Protein AF-A0A649Z486-F1 (afdb_monomer)

Foldseek 3Di:
DDDPDDDPVVVVVLLQAFVVVVCVVVVWDKDWDPPDQDDPDRQWTWMWTDDPNDTFIWTTRGQKIATPVVRDIDHD

Secondary structure (DSSP, 8-state):
-------HHHHHHHHHS-HHHHHHHTT-EEEE-SS---SS-TT-EEEEEEETTEEEEEEEETTEEEETTTTEEEE-

Sequence (76 aa):
MAKRSFSPELLESLRSMVVTKALDALGLHWKRDPDFQPVKDAATLRLHVAVGGQVFELLVTGAKFFDTRADKGGGG

Organism: Pseudomonas aeruginosa (NCBI:txid287)

Structure (mmCIF, N/CA/C/O backbone):
data_AF-A0A649Z486-F1
#
_entry.id   AF-A0A649Z486-F1
#
loop_
_atom_site.group_PDB
_atom_site.id
_atom_site.type_symbol
_atom_site.label_atom_id
_atom_site.label_alt_id
_atom_site.label_comp_id
_atom_site.label_asym_id
_atom_site.label_entity_id
_atom_site.label_seq_id
_atom_site.pdbx_PDB_ins_code
_atom_site.Cartn_x
_atom_site.Cartn_y
_atom_site.Cartn_z
_atom_site.occupancy
_atom_site.B_iso_or_equiv
_atom_site.auth_seq_id
_atom_site.auth_comp_id
_atom_site.auth_asym_id
_atom_site.a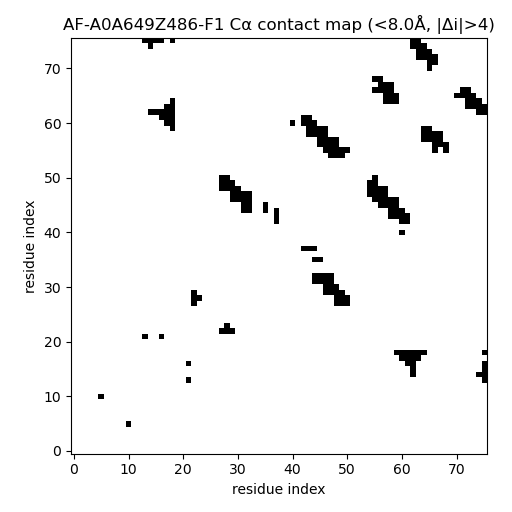uth_atom_id
_atom_site.pdbx_PDB_model_num
ATOM 1 N N . MET A 1 1 ? -11.457 10.541 15.287 1.00 40.06 1 MET A N 1
ATOM 2 C CA . MET A 1 1 ? -10.757 9.367 14.720 1.00 40.06 1 MET A CA 1
ATOM 3 C C . MET A 1 1 ? -9.958 8.710 15.835 1.00 40.06 1 MET A C 1
ATOM 5 O O . MET A 1 1 ? -9.116 9.379 16.417 1.00 40.06 1 MET A O 1
ATOM 9 N N . ALA A 1 2 ? -10.271 7.469 16.214 1.00 45.94 2 ALA A N 1
ATOM 10 C CA . ALA A 1 2 ? -9.569 6.791 17.304 1.00 45.94 2 ALA A CA 1
ATOM 11 C C . ALA A 1 2 ? -8.152 6.408 16.852 1.00 45.94 2 ALA A C 1
ATOM 13 O O . ALA A 1 2 ? -7.986 5.674 15.878 1.00 45.94 2 ALA A O 1
ATOM 14 N N . LYS A 1 3 ? -7.132 6.921 17.546 1.00 50.03 3 LYS A N 1
ATOM 15 C CA . LYS A 1 3 ? -5.739 6.514 17.355 1.00 50.03 3 LYS A CA 1
ATOM 16 C C . LYS A 1 3 ? -5.640 5.057 17.817 1.00 50.03 3 LYS A C 1
ATOM 18 O O . LYS A 1 3 ? -5.740 4.792 19.010 1.00 50.03 3 LYS A O 1
ATOM 23 N N . ARG A 1 4 ? -5.535 4.108 16.882 1.00 60.81 4 ARG A N 1
ATOM 24 C CA . ARG A 1 4 ? -5.247 2.708 17.223 1.00 60.81 4 ARG A CA 1
ATOM 25 C C . ARG A 1 4 ? -3.836 2.667 17.804 1.00 60.81 4 ARG A C 1
ATOM 27 O O . ARG A 1 4 ? -2.864 2.888 17.088 1.00 60.81 4 ARG A O 1
ATOM 34 N N . SER A 1 5 ? -3.746 2.472 19.112 1.00 61.75 5 SER A N 1
ATOM 35 C CA . SER A 1 5 ? -2.484 2.257 19.813 1.00 61.75 5 SER A CA 1
ATOM 36 C C . SER A 1 5 ? -2.103 0.789 19.645 1.00 61.75 5 SER A C 1
ATOM 38 O O . SER A 1 5 ? -2.830 -0.086 20.109 1.00 61.75 5 SER A O 1
ATOM 40 N N . PHE A 1 6 ? -1.000 0.520 18.954 1.00 70.19 6 PHE A N 1
ATOM 41 C CA . PHE A 1 6 ? -0.407 -0.815 18.876 1.00 70.19 6 PHE A CA 1
ATOM 42 C C . PHE A 1 6 ? 0.633 -0.959 19.992 1.00 70.19 6 PHE A C 1
ATOM 44 O O . PHE A 1 6 ? 1.283 0.029 20.345 1.00 70.19 6 PHE A O 1
ATOM 51 N N . SER A 1 7 ? 0.769 -2.153 20.574 1.00 76.88 7 SER A N 1
ATOM 52 C CA . SER A 1 7 ? 1.760 -2.387 21.625 1.00 76.88 7 SER A CA 1
ATOM 53 C C . SER A 1 7 ? 3.190 -2.306 21.066 1.00 76.88 7 SER A C 1
ATOM 55 O O . SER A 1 7 ? 3.399 -2.580 19.880 1.00 76.88 7 SER A O 1
ATOM 57 N N . PRO A 1 8 ? 4.184 -1.892 21.873 1.00 74.38 8 PRO A N 1
ATOM 58 C CA . PRO A 1 8 ? 5.556 -1.721 21.401 1.00 74.38 8 PRO A CA 1
ATOM 59 C C . PRO A 1 8 ? 6.161 -3.023 20.869 1.00 74.38 8 PRO A C 1
ATOM 61 O O . PRO A 1 8 ? 6.814 -2.987 19.832 1.00 74.38 8 PRO A O 1
ATOM 64 N N . GLU A 1 9 ? 5.879 -4.178 21.483 1.00 77.19 9 GLU A N 1
ATOM 65 C CA . GLU A 1 9 ? 6.330 -5.468 20.947 1.00 77.19 9 GLU A CA 1
ATOM 66 C C . GLU A 1 9 ? 5.722 -5.800 19.575 1.00 77.19 9 GLU A C 1
ATOM 68 O O . GLU A 1 9 ? 6.408 -6.340 18.703 1.00 77.19 9 GLU A O 1
ATOM 73 N N . LEU A 1 10 ? 4.457 -5.429 19.344 1.00 72.06 10 LEU A N 1
ATOM 74 C CA . LEU A 1 10 ? 3.814 -5.596 18.044 1.00 72.06 10 LEU A CA 1
ATOM 75 C C . LEU A 1 10 ? 4.441 -4.657 17.012 1.00 72.06 10 LEU A C 1
ATOM 77 O O . LEU A 1 10 ? 4.692 -5.076 15.888 1.00 72.06 10 LEU A O 1
ATOM 81 N N . LEU A 1 11 ? 4.740 -3.414 17.394 1.00 72.88 11 LEU A N 1
ATOM 82 C CA . LEU A 1 11 ? 5.433 -2.473 16.519 1.00 72.88 11 LEU A CA 1
ATOM 83 C C . LEU A 1 11 ? 6.813 -3.004 16.123 1.00 72.88 11 LEU A C 1
ATOM 85 O O . LEU A 1 11 ? 7.084 -3.061 14.931 1.00 72.88 11 LEU A O 1
ATOM 89 N N . GLU A 1 12 ? 7.636 -3.459 17.071 1.00 74.94 12 GLU A N 1
ATOM 90 C CA . GLU A 1 12 ? 8.978 -4.009 16.811 1.00 74.94 12 GLU A CA 1
ATOM 91 C C . GLU A 1 12 ? 8.933 -5.232 15.878 1.00 74.94 12 GLU A C 1
ATOM 93 O O . GLU A 1 12 ? 9.709 -5.351 14.925 1.00 74.94 12 GLU A O 1
ATOM 98 N N . SER A 1 13 ? 7.960 -6.122 16.097 1.00 68.19 13 SER A N 1
ATOM 99 C CA . SER A 1 13 ? 7.726 -7.265 15.216 1.00 68.19 13 SER A CA 1
ATOM 100 C C . SER A 1 13 ? 7.347 -6.815 13.804 1.00 68.19 13 SER A C 1
ATOM 102 O O . SER A 1 13 ? 7.917 -7.311 12.833 1.00 68.19 13 SER A O 1
ATOM 104 N N . LEU A 1 14 ? 6.460 -5.823 13.677 1.00 67.69 14 LEU A N 1
ATOM 105 C CA . LEU A 1 14 ? 6.067 -5.251 12.389 1.00 67.69 14 LEU A CA 1
ATOM 106 C C . LEU A 1 14 ? 7.226 -4.518 11.696 1.00 67.69 14 LEU A C 1
ATOM 108 O O . LEU A 1 14 ? 7.291 -4.555 10.470 1.00 67.69 14 LEU A O 1
ATOM 112 N N . ARG A 1 15 ? 8.170 -3.925 12.446 1.00 69.75 15 ARG A N 1
ATOM 113 C CA . ARG A 1 15 ? 9.346 -3.238 11.877 1.00 69.75 15 ARG A CA 1
ATOM 114 C C . ARG A 1 15 ? 10.273 -4.172 11.112 1.00 69.75 15 ARG A C 1
ATOM 116 O O . ARG A 1 15 ? 10.829 -3.823 10.075 1.00 69.75 15 ARG A O 1
ATOM 123 N N . SER A 1 16 ? 10.438 -5.379 11.643 1.00 70.06 16 SER A N 1
ATOM 124 C CA . SER A 1 16 ? 11.244 -6.439 11.027 1.00 70.06 16 SER A CA 1
ATOM 125 C C . SER A 1 16 ? 10.476 -7.237 9.966 1.00 70.06 16 SER A C 1
ATOM 127 O O . SER A 1 16 ? 11.060 -8.049 9.243 1.00 70.06 16 SER A O 1
ATOM 129 N N . MET A 1 17 ? 9.166 -7.007 9.850 1.00 77.12 17 MET A N 1
ATOM 130 C CA . MET A 1 17 ? 8.281 -7.743 8.965 1.00 77.12 17 MET A CA 1
ATOM 131 C C . MET A 1 17 ? 8.220 -7.095 7.580 1.00 77.12 17 MET A C 1
ATOM 133 O O . MET A 1 17 ? 8.217 -5.877 7.422 1.00 77.12 17 MET A O 1
ATOM 137 N N . VAL A 1 18 ? 8.141 -7.928 6.541 1.00 81.56 18 VAL A N 1
ATOM 138 C CA . VAL A 1 18 ? 7.879 -7.433 5.186 1.00 81.56 18 VAL A CA 1
ATOM 139 C C . VAL A 1 18 ? 6.512 -6.751 5.131 1.00 81.56 18 VAL A C 1
ATOM 141 O O . VAL A 1 18 ? 5.547 -7.238 5.725 1.00 81.56 18 VAL A O 1
ATOM 144 N N . VAL A 1 19 ? 6.420 -5.644 4.393 1.00 85.06 19 VAL A N 1
ATOM 145 C CA . VAL A 1 19 ? 5.230 -4.776 4.380 1.00 85.06 19 VAL A CA 1
ATOM 146 C C . VAL A 1 19 ? 3.963 -5.550 4.017 1.00 85.06 19 VAL A C 1
ATOM 148 O O . VAL A 1 19 ? 2.928 -5.336 4.631 1.00 85.06 19 VAL A O 1
ATOM 151 N N . THR A 1 20 ? 4.037 -6.505 3.089 1.00 85.94 20 THR A N 1
ATOM 152 C CA . THR A 1 20 ? 2.893 -7.358 2.716 1.00 85.94 20 THR A CA 1
ATOM 153 C C . THR A 1 20 ? 2.324 -8.131 3.905 1.00 85.94 20 THR A C 1
ATOM 155 O O . THR A 1 20 ? 1.125 -8.075 4.150 1.00 85.94 20 THR A O 1
ATOM 158 N N . LYS A 1 21 ? 3.183 -8.765 4.711 1.00 85.69 21 LYS A N 1
ATOM 159 C CA . LYS A 1 21 ? 2.752 -9.479 5.920 1.00 85.69 21 LYS A CA 1
ATOM 160 C C . LYS A 1 21 ? 2.200 -8.532 6.983 1.00 85.69 21 LYS A C 1
ATOM 162 O O . LYS A 1 21 ? 1.259 -8.897 7.679 1.00 85.69 21 LYS A O 1
ATOM 167 N N . ALA A 1 22 ? 2.754 -7.325 7.104 1.00 84.50 22 ALA A N 1
ATOM 168 C CA . ALA A 1 22 ? 2.205 -6.309 7.998 1.00 84.50 22 ALA A CA 1
ATOM 169 C C . ALA A 1 22 ? 0.797 -5.874 7.552 1.00 84.50 22 ALA A C 1
ATOM 171 O O . ALA A 1 22 ? -0.098 -5.755 8.383 1.00 84.50 22 ALA A O 1
ATOM 172 N N . LEU A 1 23 ? 0.570 -5.695 6.245 1.00 86.81 23 LEU A N 1
ATOM 173 C CA . LEU A 1 23 ? -0.753 -5.392 5.690 1.00 86.81 23 LEU A CA 1
ATOM 174 C C . LEU A 1 23 ? -1.756 -6.526 5.956 1.00 86.81 23 LEU A C 1
ATOM 176 O O . LEU A 1 23 ? -2.882 -6.244 6.369 1.00 86.81 23 LEU A O 1
ATOM 180 N N . ASP A 1 24 ? -1.330 -7.783 5.790 1.00 87.56 24 ASP A N 1
ATOM 181 C CA . ASP A 1 24 ? -2.141 -8.965 6.111 1.00 87.56 24 ASP A CA 1
ATOM 182 C C . ASP A 1 24 ? -2.487 -9.025 7.606 1.00 87.56 24 ASP A C 1
ATOM 184 O O . ASP A 1 24 ? -3.649 -9.208 7.969 1.00 87.56 24 ASP A O 1
ATOM 188 N N . ALA A 1 25 ? -1.506 -8.802 8.487 1.00 84.44 25 ALA A N 1
ATOM 189 C CA . ALA A 1 25 ? -1.704 -8.785 9.938 1.00 84.44 25 ALA A CA 1
ATOM 190 C C . ALA A 1 25 ? -2.640 -7.652 10.396 1.00 84.44 25 ALA A C 1
ATOM 192 O O . ALA A 1 25 ? -3.381 -7.804 11.367 1.00 84.44 25 ALA A O 1
ATOM 193 N N . LEU A 1 26 ? -2.635 -6.522 9.684 1.00 83.06 26 LEU A N 1
ATOM 194 C CA . LEU A 1 26 ? -3.555 -5.407 9.912 1.00 83.06 26 LEU A CA 1
ATOM 195 C C . LEU A 1 26 ? -4.961 -5.656 9.334 1.00 83.06 26 LEU A C 1
ATOM 197 O O . LEU A 1 26 ? -5.861 -4.846 9.578 1.00 83.06 26 LEU A O 1
ATOM 201 N N . GLY A 1 27 ? -5.162 -6.745 8.582 1.00 86.62 27 GLY A N 1
ATOM 202 C CA . GLY A 1 27 ? -6.428 -7.075 7.925 1.00 86.62 27 GLY A CA 1
ATOM 203 C C . GLY A 1 27 ? -6.801 -6.093 6.815 1.00 86.62 27 GLY A C 1
ATOM 204 O O . GLY A 1 27 ? -7.984 -5.861 6.562 1.00 86.62 27 GLY A O 1
ATOM 205 N N . LEU A 1 28 ? -5.806 -5.455 6.193 1.00 89.06 28 LEU A N 1
ATOM 206 C CA . LEU A 1 28 ? -6.030 -4.501 5.114 1.00 89.06 28 LEU A CA 1
ATOM 207 C C . LEU A 1 28 ? -6.207 -5.238 3.791 1.00 89.06 28 LEU A C 1
ATOM 209 O O . LEU A 1 28 ? -5.508 -6.202 3.498 1.00 89.06 28 LEU A O 1
ATOM 213 N N . HIS A 1 29 ? -7.122 -4.751 2.958 1.00 89.38 29 HIS A N 1
ATOM 214 C CA . HIS A 1 29 ? -7.295 -5.299 1.622 1.00 89.38 29 HIS A CA 1
ATOM 215 C C . HIS A 1 29 ? -6.273 -4.665 0.680 1.00 89.38 29 HIS A C 1
ATOM 217 O O . HIS A 1 29 ? -6.330 -3.463 0.411 1.00 89.38 29 HIS A O 1
ATOM 223 N N . TRP A 1 30 ? -5.351 -5.463 0.152 1.00 92.75 30 TRP A N 1
ATOM 224 C CA . TRP A 1 30 ? -4.334 -4.992 -0.779 1.00 92.75 30 TRP A CA 1
ATOM 225 C C . TRP A 1 30 ? -4.159 -5.946 -1.955 1.00 92.75 30 TRP A C 1
ATOM 227 O O . TRP A 1 30 ? -4.493 -7.126 -1.886 1.00 92.75 30 TRP A O 1
ATOM 237 N N . LYS A 1 31 ? -3.636 -5.420 -3.061 1.00 92.81 31 LYS A N 1
ATOM 238 C CA . LYS A 1 31 ? -3.243 -6.216 -4.226 1.00 92.81 31 LYS A CA 1
ATOM 239 C C . LYS A 1 31 ? -1.927 -5.718 -4.796 1.00 92.81 31 LYS A C 1
ATOM 241 O O . LYS A 1 31 ? -1.646 -4.522 -4.756 1.00 92.81 31 LYS A O 1
ATOM 246 N N . ARG A 1 32 ? -1.138 -6.625 -5.362 1.00 92.31 32 ARG A N 1
ATOM 247 C CA . ARG A 1 32 ? 0.052 -6.269 -6.138 1.00 92.31 32 ARG A CA 1
ATOM 248 C C . ARG A 1 32 ? -0.353 -5.730 -7.513 1.00 92.31 32 ARG A C 1
ATOM 250 O O . ARG A 1 32 ? -1.317 -6.207 -8.102 1.00 92.31 32 ARG A O 1
ATOM 257 N N . ASP A 1 33 ? 0.393 -4.750 -8.004 1.00 91.19 33 ASP A N 1
ATOM 258 C CA . ASP A 1 33 ? 0.361 -4.293 -9.391 1.00 91.19 33 ASP A CA 1
ATOM 259 C C . ASP A 1 33 ? 1.242 -5.230 -10.250 1.00 91.19 33 ASP A C 1
ATOM 261 O O . ASP A 1 33 ? 2.461 -5.274 -10.033 1.00 91.19 33 ASP A O 1
ATOM 265 N N . PRO A 1 34 ? 0.659 -6.049 -11.147 1.00 85.88 34 PRO A N 1
ATOM 266 C CA . PRO A 1 34 ? 1.418 -6.988 -11.972 1.00 85.88 34 PRO A CA 1
ATOM 267 C C . PRO A 1 34 ? 2.204 -6.295 -13.090 1.00 85.88 34 PRO A C 1
ATOM 269 O O . PRO A 1 34 ? 3.206 -6.845 -13.539 1.00 85.88 34 PRO A O 1
ATOM 272 N N . ASP A 1 35 ? 1.790 -5.094 -13.498 1.00 88.56 35 ASP A N 1
ATOM 273 C CA . ASP A 1 35 ? 2.411 -4.353 -14.600 1.00 88.56 35 ASP A CA 1
ATOM 274 C C . ASP A 1 35 ? 3.627 -3.542 -14.131 1.00 88.56 35 ASP A C 1
ATOM 276 O O . ASP A 1 35 ? 4.406 -3.026 -14.935 1.00 88.56 35 ASP A O 1
ATOM 280 N N . PHE A 1 36 ? 3.825 -3.437 -12.813 1.00 88.56 36 PHE A N 1
ATOM 281 C CA . PHE A 1 36 ? 4.965 -2.735 -12.250 1.00 88.56 36 PHE A CA 1
ATOM 282 C 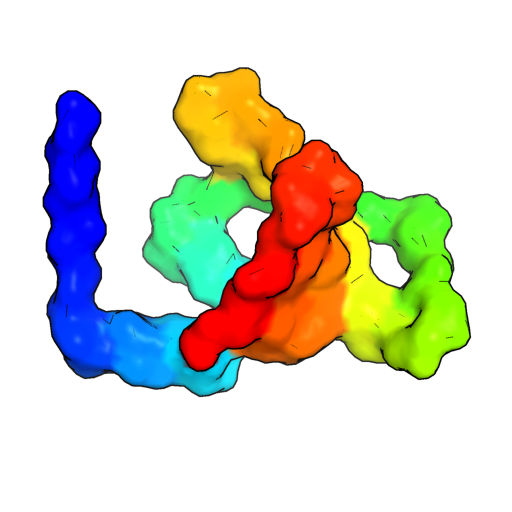C . PHE A 1 36 ? 6.267 -3.513 -12.452 1.00 88.56 36 PHE A C 1
ATOM 284 O O . PHE A 1 36 ? 6.474 -4.588 -11.878 1.00 88.56 36 PHE A O 1
ATOM 291 N N . GLN A 1 37 ? 7.185 -2.902 -13.201 1.00 86.75 37 GLN A N 1
ATOM 292 C CA . GLN A 1 37 ? 8.547 -3.387 -13.373 1.00 86.75 37 GLN A CA 1
ATOM 293 C C . GLN A 1 37 ? 9.516 -2.564 -12.514 1.00 86.75 37 GLN A C 1
ATOM 295 O O . GLN A 1 37 ? 9.686 -1.364 -12.750 1.00 86.75 37 GLN A O 1
ATOM 300 N N . PRO A 1 38 ? 10.161 -3.174 -11.507 1.00 87.25 38 PRO A N 1
ATOM 301 C CA . PRO A 1 38 ? 11.157 -2.482 -10.707 1.00 87.25 38 PRO A CA 1
ATOM 302 C C . PRO A 1 38 ? 12.379 -2.092 -11.547 1.00 87.25 38 PRO A C 1
ATOM 304 O O . PRO A 1 38 ? 12.955 -2.925 -12.240 1.00 87.25 38 PRO A O 1
ATOM 307 N N . VAL A 1 39 ? 12.806 -0.830 -11.438 1.00 84.88 39 VAL A N 1
ATOM 308 C CA . VAL A 1 39 ? 13.963 -0.304 -12.191 1.00 84.88 39 VAL A CA 1
ATOM 309 C C . VAL A 1 39 ? 15.249 -0.294 -11.357 1.00 84.88 39 VAL A C 1
ATOM 311 O O . VAL A 1 39 ? 16.316 -0.613 -11.868 1.00 84.88 39 VAL A O 1
ATOM 314 N N . LYS A 1 40 ? 15.168 0.091 -10.073 1.00 81.12 40 LYS A N 1
ATOM 315 C CA . LYS A 1 40 ? 16.347 0.233 -9.191 1.00 81.12 40 LYS A CA 1
ATOM 316 C C . LYS A 1 40 ? 16.665 -1.029 -8.400 1.00 81.12 40 LYS A C 1
ATOM 318 O O . LYS A 1 40 ? 17.825 -1.392 -8.264 1.00 81.12 40 LYS A O 1
ATOM 323 N N . ASP A 1 41 ? 15.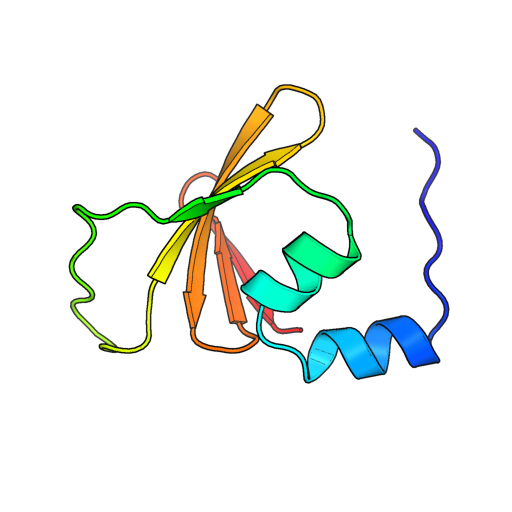635 -1.658 -7.851 1.00 83.75 41 ASP A N 1
ATOM 324 C CA . ASP A 1 41 ? 15.768 -2.833 -6.998 1.00 83.75 41 ASP A CA 1
ATOM 325 C C . ASP A 1 41 ? 14.678 -3.831 -7.378 1.00 83.75 41 ASP A C 1
ATOM 327 O O . ASP A 1 41 ? 13.492 -3.540 -7.205 1.00 83.75 41 ASP A O 1
ATOM 331 N N . ALA A 1 42 ? 15.092 -4.991 -7.890 1.00 84.38 42 ALA A N 1
ATOM 332 C CA . ALA A 1 42 ? 14.217 -6.056 -8.372 1.00 84.38 42 ALA A CA 1
ATOM 333 C C . ALA A 1 42 ? 13.287 -6.630 -7.287 1.00 84.38 42 ALA A C 1
ATOM 335 O O . ALA A 1 42 ? 12.258 -7.219 -7.615 1.00 84.38 42 ALA A O 1
ATOM 336 N N . ALA A 1 43 ? 13.615 -6.441 -6.005 1.00 85.19 43 ALA A N 1
ATOM 337 C CA . ALA A 1 43 ? 12.755 -6.820 -4.890 1.00 85.19 43 ALA A CA 1
ATOM 338 C C . ALA A 1 43 ? 11.629 -5.802 -4.626 1.00 85.19 43 ALA A C 1
ATOM 340 O O . ALA A 1 43 ? 10.767 -6.053 -3.782 1.00 85.19 43 ALA A O 1
ATOM 341 N N . THR A 1 44 ? 11.620 -4.662 -5.328 1.00 88.69 44 THR A N 1
ATOM 342 C CA . THR A 1 44 ? 10.579 -3.642 -5.1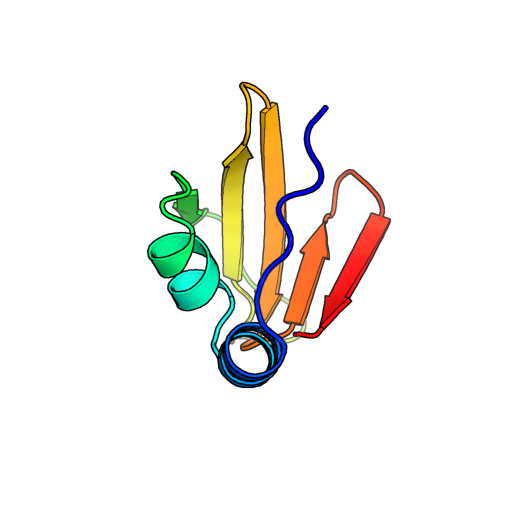78 1.00 88.69 44 THR A CA 1
ATOM 343 C C . THR A 1 44 ? 9.282 -4.103 -5.821 1.00 88.69 44 THR A C 1
ATOM 345 O O . THR A 1 44 ? 9.233 -4.437 -7.005 1.00 88.69 44 THR A O 1
ATOM 348 N N . LEU A 1 45 ? 8.207 -4.071 -5.045 1.00 91.06 45 LEU A N 1
ATOM 349 C CA . LEU A 1 45 ? 6.854 -4.368 -5.492 1.00 91.06 45 LEU A CA 1
ATOM 350 C C . LEU A 1 45 ? 6.015 -3.101 -5.413 1.00 91.06 45 LEU A C 1
ATOM 352 O O . LEU A 1 45 ? 6.192 -2.306 -4.498 1.00 91.06 45 LEU A O 1
ATOM 356 N N . ARG A 1 46 ? 5.054 -2.934 -6.316 1.00 93.56 46 ARG A N 1
ATOM 357 C CA . ARG A 1 46 ? 4.032 -1.894 -6.189 1.00 93.56 46 ARG A CA 1
ATOM 358 C C . ARG A 1 46 ? 2.733 -2.527 -5.721 1.00 93.56 46 ARG A C 1
ATOM 360 O O . ARG A 1 46 ? 2.281 -3.523 -6.288 1.00 93.56 46 ARG A O 1
ATOM 367 N N . LEU A 1 47 ? 2.168 -1.981 -4.656 1.00 93.00 47 LEU A N 1
ATOM 368 C CA . LEU A 1 47 ? 0.958 -2.456 -4.005 1.00 93.00 47 LEU A CA 1
ATOM 369 C C . LEU A 1 47 ? -0.113 -1.370 -4.039 1.00 93.00 47 LEU A C 1
ATOM 371 O O . LEU A 1 47 ? 0.168 -0.196 -3.823 1.00 93.00 47 LEU A O 1
ATOM 375 N N . HIS A 1 48 ? -1.356 -1.789 -4.231 1.00 92.75 48 HIS A N 1
ATOM 376 C CA . HIS A 1 48 ? -2.542 -0.971 -4.037 1.00 92.75 48 HIS A CA 1
ATOM 377 C C . HIS A 1 48 ? -3.229 -1.406 -2.747 1.00 92.75 48 HIS A C 1
ATOM 379 O O . HIS A 1 48 ? -3.741 -2.523 -2.679 1.00 92.75 48 HIS A O 1
ATOM 385 N N . VAL A 1 49 ? -3.241 -0.541 -1.735 1.00 91.69 49 VAL A N 1
ATOM 386 C CA . VAL A 1 49 ? -3.789 -0.825 -0.401 1.00 91.69 49 VAL A CA 1
ATOM 387 C C . VAL A 1 49 ? -5.054 -0.006 -0.186 1.00 91.69 49 VAL A C 1
ATOM 389 O O . VAL A 1 49 ? -5.019 1.219 -0.248 1.00 91.69 49 VAL A O 1
ATOM 392 N N . ALA A 1 50 ? -6.174 -0.670 0.082 1.00 90.81 50 ALA A N 1
ATOM 393 C CA . ALA A 1 50 ? -7.434 -0.017 0.402 1.00 90.81 50 ALA A CA 1
ATOM 394 C C . ALA A 1 50 ? -7.543 0.230 1.914 1.00 90.81 50 ALA A C 1
ATOM 396 O O . ALA A 1 50 ? -7.568 -0.708 2.711 1.00 90.81 50 ALA A O 1
ATOM 397 N N . VAL A 1 51 ? -7.648 1.500 2.309 1.00 87.75 51 VAL A N 1
ATOM 398 C CA . VAL A 1 51 ? -7.821 1.930 3.701 1.00 87.75 51 VAL A CA 1
ATOM 399 C C . VAL A 1 51 ? -8.952 2.950 3.759 1.00 87.75 51 VAL A C 1
ATOM 401 O O . VAL A 1 51 ? -8.872 4.012 3.149 1.00 87.75 51 VAL A O 1
ATOM 404 N N . GLY A 1 52 ? -10.030 2.631 4.481 1.00 83.62 52 GLY A N 1
ATOM 405 C CA . GLY A 1 52 ? -11.119 3.582 4.745 1.00 83.62 52 GLY A CA 1
ATOM 406 C C . GLY A 1 52 ? -11.807 4.152 3.496 1.00 83.62 52 GLY A C 1
A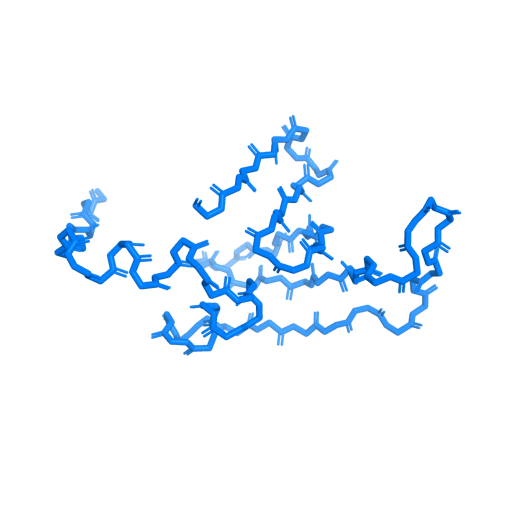TOM 407 O O . GLY A 1 52 ? -12.272 5.285 3.533 1.00 83.62 52 GLY A O 1
ATOM 408 N N . GLY A 1 53 ? -11.849 3.399 2.391 1.00 85.06 53 GLY A N 1
ATOM 409 C CA . GLY A 1 53 ? -12.437 3.847 1.120 1.00 85.06 53 GLY A CA 1
ATOM 410 C C . GLY A 1 53 ? -11.472 4.587 0.187 1.00 85.06 53 GLY A C 1
ATOM 411 O O . GLY A 1 53 ? -11.857 4.940 -0.923 1.00 85.06 53 GLY A O 1
ATOM 412 N N . GLN A 1 54 ? -10.215 4.781 0.590 1.00 87.69 54 GLN A N 1
ATOM 413 C CA . GLN A 1 54 ? -9.156 5.307 -0.270 1.00 87.69 54 GLN A CA 1
ATOM 414 C C . GLN A 1 54 ? -8.172 4.202 -0.649 1.00 87.69 54 GLN A C 1
ATOM 416 O O . GLN A 1 54 ? -7.891 3.307 0.147 1.00 87.69 54 GLN A O 1
ATOM 421 N N . VAL A 1 55 ? -7.639 4.273 -1.868 1.00 89.62 55 VAL A N 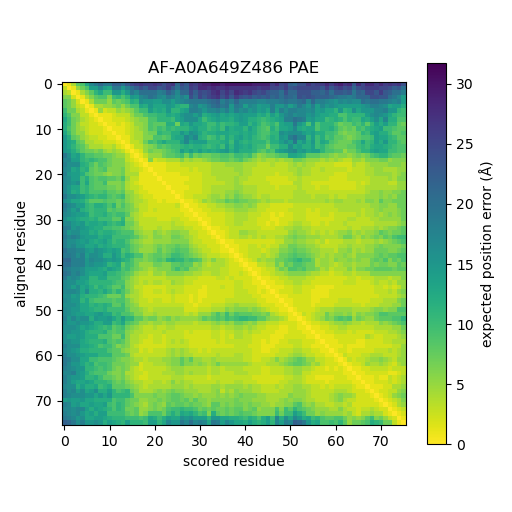1
ATOM 422 C CA . VAL A 1 55 ? -6.592 3.363 -2.344 1.00 89.62 55 VAL A CA 1
ATOM 423 C C . VAL A 1 55 ? -5.264 4.104 -2.368 1.00 89.62 55 VAL A C 1
ATOM 425 O O . VAL A 1 55 ? -5.106 5.093 -3.088 1.00 89.62 55 VAL A O 1
ATOM 428 N N . PHE A 1 56 ? -4.324 3.595 -1.584 1.00 89.38 56 PHE A N 1
ATOM 429 C CA . PHE A 1 56 ? -2.944 4.046 -1.510 1.00 89.38 56 PHE A CA 1
ATOM 430 C C . PHE A 1 56 ? -2.081 3.203 -2.433 1.00 89.38 56 PHE A C 1
ATOM 432 O O . PHE A 1 56 ? -2.304 2.001 -2.582 1.00 89.38 56 PHE A O 1
ATOM 439 N N . GLU A 1 57 ? -1.100 3.841 -3.051 1.00 93.25 57 GLU A N 1
ATOM 440 C CA . GLU A 1 57 ? -0.162 3.187 -3.945 1.00 93.25 57 GLU A CA 1
ATOM 441 C C . GLU A 1 57 ? 1.211 3.191 -3.287 1.00 93.25 57 GLU A C 1
ATOM 443 O O . GLU A 1 57 ? 1.818 4.242 -3.101 1.00 93.25 57 GLU A O 1
ATOM 448 N N . LEU A 1 58 ? 1.674 2.010 -2.892 1.00 91.56 58 LEU A N 1
ATOM 449 C CA . LEU A 1 58 ? 2.894 1.842 -2.120 1.00 91.56 58 LEU A CA 1
ATOM 450 C C . LEU A 1 58 ? 3.919 1.064 -2.933 1.00 91.56 58 LEU A C 1
ATOM 452 O O . LEU A 1 58 ? 3.668 -0.070 -3.334 1.00 91.56 58 LEU A O 1
ATOM 456 N N . LEU A 1 59 ? 5.099 1.637 -3.124 1.00 91.62 59 LEU A N 1
ATOM 457 C CA . LEU A 1 59 ? 6.290 0.881 -3.486 1.00 91.62 59 LEU A CA 1
ATOM 458 C C . LEU A 1 59 ? 6.855 0.257 -2.222 1.00 91.62 59 LEU A C 1
ATOM 460 O O . LEU A 1 59 ? 7.095 0.965 -1.254 1.00 91.62 59 LEU A O 1
ATOM 464 N N . VAL A 1 60 ? 7.066 -1.050 -2.211 1.00 91.25 60 VAL A N 1
ATOM 465 C CA . VAL A 1 60 ? 7.567 -1.780 -1.049 1.00 91.25 60 VAL A CA 1
ATOM 466 C C . VAL A 1 60 ? 8.820 -2.555 -1.407 1.00 91.25 60 VAL A C 1
ATOM 468 O O . VAL A 1 60 ? 8.863 -3.232 -2.429 1.00 91.25 60 VAL A O 1
ATOM 471 N N . THR A 1 61 ? 9.821 -2.494 -0.538 1.00 89.31 61 THR A N 1
ATOM 472 C CA . THR A 1 61 ? 11.079 -3.234 -0.664 1.00 89.31 61 THR A CA 1
ATOM 473 C C . THR A 1 61 ? 11.398 -3.826 0.705 1.00 89.31 61 THR A C 1
ATOM 475 O O . THR A 1 61 ? 11.887 -3.141 1.607 1.00 89.31 61 THR A O 1
ATOM 478 N N . GLY A 1 62 ? 11.044 -5.098 0.905 1.00 85.69 62 GLY A N 1
ATOM 479 C CA . GLY A 1 62 ? 11.131 -5.743 2.217 1.00 85.69 62 GLY A CA 1
ATOM 480 C C . GLY A 1 62 ? 10.227 -5.060 3.253 1.00 85.69 62 GLY A C 1
ATOM 481 O O . GLY A 1 62 ? 9.006 -5.069 3.104 1.00 85.69 62 GLY A O 1
ATOM 482 N N . ALA A 1 63 ? 10.829 -4.489 4.300 1.00 85.12 63 ALA A N 1
ATOM 483 C CA . ALA A 1 63 ? 10.146 -3.751 5.373 1.00 85.12 63 ALA A CA 1
ATOM 484 C C . ALA A 1 63 ? 9.990 -2.240 5.093 1.00 85.12 63 ALA A C 1
ATOM 486 O O . ALA A 1 63 ? 9.390 -1.511 5.881 1.00 85.12 63 ALA A O 1
ATOM 487 N N . LYS A 1 64 ? 10.546 -1.738 3.982 1.00 86.69 64 LYS A N 1
ATOM 488 C CA . LYS A 1 64 ? 10.416 -0.332 3.582 1.00 86.69 64 LYS A CA 1
ATOM 489 C C . LYS A 1 64 ? 9.246 -0.162 2.632 1.00 86.69 64 LYS A C 1
ATOM 491 O O . LYS A 1 64 ? 9.031 -1.007 1.767 1.00 86.69 64 LYS A O 1
ATOM 496 N N . PHE A 1 65 ? 8.536 0.949 2.765 1.00 89.75 65 PHE A N 1
ATOM 497 C CA . PHE A 1 65 ? 7.486 1.354 1.848 1.00 89.75 65 PHE A CA 1
ATOM 498 C C . PHE A 1 65 ? 7.597 2.835 1.484 1.00 89.75 65 PHE A C 1
ATOM 500 O O . PHE A 1 65 ? 8.155 3.650 2.220 1.00 89.75 65 PHE A O 1
ATOM 507 N N . PHE A 1 66 ? 7.039 3.187 0.336 1.00 88.81 66 PHE A N 1
ATOM 508 C CA . PHE A 1 66 ? 7.003 4.538 -0.184 1.00 88.81 66 PHE A CA 1
ATOM 509 C C . PHE A 1 66 ? 5.679 4.786 -0.895 1.00 88.81 66 PHE A C 1
ATOM 511 O O . PHE A 1 66 ? 5.366 4.117 -1.876 1.00 88.81 66 PHE A O 1
ATOM 518 N N . ASP A 1 67 ? 4.905 5.737 -0.387 1.00 89.75 67 ASP A N 1
ATOM 519 C CA . ASP A 1 67 ? 3.689 6.221 -1.025 1.00 89.75 67 ASP A CA 1
ATOM 520 C C . ASP A 1 67 ? 4.057 7.191 -2.148 1.00 89.75 67 ASP A C 1
ATOM 522 O O . ASP A 1 67 ? 4.540 8.299 -1.901 1.00 89.75 67 ASP A O 1
ATOM 526 N N . THR A 1 68 ? 3.816 6.765 -3.384 1.00 86.44 68 THR A N 1
ATOM 527 C CA . THR A 1 68 ? 4.125 7.537 -4.595 1.00 86.44 68 THR A CA 1
ATOM 528 C C . THR A 1 68 ? 3.195 8.728 -4.793 1.00 86.44 68 THR A C 1
ATOM 530 O O . THR A 1 68 ? 3.559 9.673 -5.487 1.00 86.44 68 THR A O 1
ATOM 533 N N . ARG A 1 69 ? 1.995 8.702 -4.202 1.00 85.56 69 ARG A N 1
ATOM 534 C CA . ARG A 1 69 ? 0.997 9.772 -4.333 1.00 85.56 69 ARG A CA 1
ATOM 535 C C . ARG A 1 69 ? 1.196 10.853 -3.288 1.00 85.56 69 ARG A C 1
ATOM 537 O O . ARG A 1 69 ? 0.982 12.026 -3.575 1.00 85.56 69 ARG A O 1
ATOM 544 N N . ALA A 1 70 ? 1.571 10.454 -2.077 1.00 85.12 70 ALA A N 1
ATOM 545 C CA . ALA A 1 70 ? 1.817 11.376 -0.975 1.00 85.12 70 ALA A CA 1
ATOM 546 C C . ALA A 1 70 ? 3.276 11.857 -0.889 1.00 85.12 70 ALA A C 1
ATOM 548 O O . ALA A 1 70 ? 3.546 12.741 -0.078 1.00 85.12 70 ALA A O 1
ATOM 549 N N . ASP A 1 71 ? 4.185 11.268 -1.677 1.00 86.31 71 ASP A N 1
ATOM 550 C CA . ASP A 1 71 ? 5.640 11.481 -1.619 1.00 86.31 71 ASP A CA 1
ATOM 551 C C . ASP A 1 71 ? 6.206 11.221 -0.210 1.00 86.31 71 ASP A C 1
ATOM 553 O O . ASP A 1 71 ? 7.011 11.974 0.340 1.00 86.31 71 ASP A O 1
ATOM 557 N N . LYS A 1 72 ? 5.714 10.156 0.436 1.00 85.31 72 LYS A N 1
ATOM 558 C CA . LYS A 1 72 ? 6.057 9.818 1.825 1.00 85.31 72 LYS A CA 1
ATOM 559 C C . LYS A 1 72 ? 6.551 8.391 1.938 1.00 85.31 72 LYS A C 1
ATOM 561 O O . LYS A 1 72 ? 5.840 7.440 1.632 1.00 85.31 72 LYS A O 1
ATOM 566 N N . GLY A 1 73 ? 7.769 8.253 2.447 1.00 84.38 73 GLY A N 1
ATOM 567 C CA . GLY A 1 73 ? 8.383 6.972 2.770 1.00 84.38 73 GLY A CA 1
ATOM 568 C C . GLY A 1 73 ? 8.335 6.657 4.255 1.00 84.38 73 GLY A C 1
ATOM 569 O O . GLY A 1 73 ? 8.442 7.549 5.096 1.00 84.38 73 GLY A O 1
ATOM 570 N N . GLY A 1 74 ? 8.229 5.373 4.567 1.00 79.50 74 GLY A N 1
ATOM 571 C CA . GLY A 1 74 ? 8.399 4.836 5.906 1.00 79.50 74 GLY A CA 1
ATOM 572 C C . GLY A 1 74 ? 9.165 3.522 5.838 1.00 79.50 74 GLY A C 1
ATOM 573 O O . GLY A 1 74 ? 8.974 2.713 4.934 1.00 79.50 74 GLY A O 1
ATOM 574 N N . GLY A 1 75 ? 10.073 3.316 6.779 1.00 70.62 75 GLY A N 1
ATOM 575 C CA . GLY A 1 75 ? 10.573 1.983 7.091 1.00 70.62 75 GLY A CA 1
ATOM 576 C C . GLY A 1 75 ? 9.830 1.490 8.314 1.00 70.62 75 GLY A C 1
ATOM 577 O O . GLY A 1 75 ? 9.529 2.321 9.174 1.00 70.62 75 GLY A O 1
ATOM 578 N N . GLY A 1 76 ? 9.543 0.188 8.353 1.00 51.78 76 GLY A N 1
ATOM 579 C CA . GLY A 1 76 ? 9.150 -0.510 9.572 1.00 51.78 76 GLY A CA 1
ATOM 580 C C . GLY A 1 76 ? 9.818 0.085 10.804 1.00 51.78 76 GLY A C 1
ATOM 581 O O . GLY A 1 76 ? 11.064 0.071 10.879 1.00 51.78 76 GLY A O 1
#

pLDDT: mean 82.2, std 11.24, range [40.06, 93.56]

Radius of gyration: 12.7 Å; Cα contacts (8 Å, |Δi|>4): 113; chains: 1; bounding box: 29×21×36 Å

Mean predicted aligned error: 7.3 Å

Nearest PDB structures (foldseek):
  8pxe-assembly1_A  TM=4.780E-01  e=1.043E+00  Helicobacter hepaticus ATCC 51449
  1x48-assembly1_A  TM=3.738E-01  e=2.011E+00  Mus musculus
  5kuy-assembly1_G  TM=3.436E-01  e=3.443E+00  synthetic construct
  3tdg-assembly1_A-2  TM=4.192E-01  e=4.641E+00  Helicobacter pylori

Solvent-accessible surface area (backbone atoms only — not comparable to full-atom values): 4472 Å² total; per-residue (Å²): 133,86,80,83,81,73,55,69,71,58,49,56,54,40,28,76,28,39,46,68,60,43,39,55,75,69,69,46,57,65,46,76,48,86,84,61,76,53,85,90,46,81,73,41,42,40,33,42,37,47,54,96,91,42,75,44,48,32,41,31,47,57,31,31,38,30,29,74,84,76,75,46,72,48,66,73

=== Feature glossary ===
A reading guide for the features in this record.

Start from the sequence.

  · Sequence gives the chain of amino acids in standard one-letter code (A=alanine, C=cysteine, …, Y=tyrosine), read N→C. It is the only feature 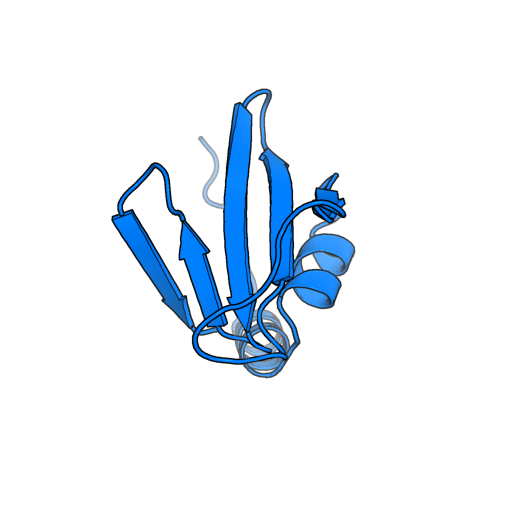that is di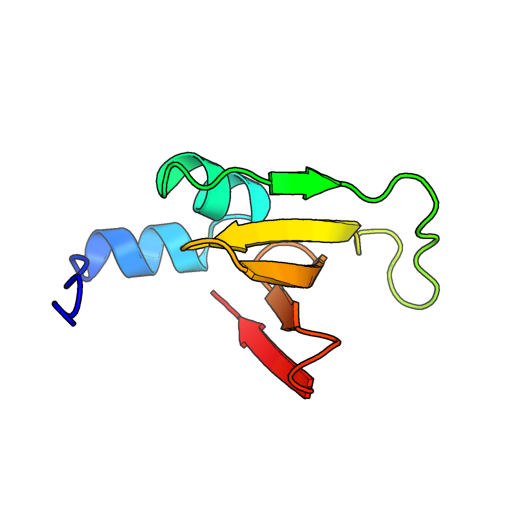rectly encoded by the gene; all structural features are derived from the folded form of this sequence.

Fold it, and you get atomic coordinates and the backbone conformation that goes with them.

  · The mmCIF table is the protein's shape written out atom by atom. For each backbone N, Cα, C, and carbonyl O, it records an (x, y, z) coordinate triple in Å plus the residue type, chain letter, and residue number.

  · Backbone dihedral angles. Every residue except chain termini has a φ (preceding-C → N → Cα → C) and a ψ (N → Cα → C → next-N). They are reported in degrees following the IUPAC sign convention. Secondary structure is essentially a statement about which (φ, ψ) basin each residue occupies.

  · DSSP 8-state secondary structure assigns each residue one of H (α-helix), G (3₁₀-helix), I (π-helix), E (extended β-strand), B (isolated β-bridge), T (hydrogen-bonded turn), S (bend), or '-' (coil). The assignment is computed from backbone hydrogen-bond geometry via the Kabsch–Sander algorithm.

  · P-SEA three-state annotation labels each residue as helix, strand, or coil based purely on the geometry of the Cα trace. It serves as a fallback when the full backbone (and thus DSSP) is unavailable.

Summarize the fold with a handful of shape descriptors and a per-residue structural alphabet.

  · Radius of gyration (Rg) is the root-mean-square distance of Cα atoms from their centroid — a single number for overall size and compactness. A globular domain of N residues has Rg ≈ 2.2·N^0.38 Å; an extended or disordered chain has a much larger Rg. The Cα contact count is the number of residue pairs whose Cα atoms are within 8 Å and are more than four positions apart in sequence — a standard proxy for tertiary packing density. The bounding box is the smallest axis-aligned box enclosing all Cα atoms.

  · Foldseek's 3Di representation compresses backbone geometry into a per-residue letter drawn from a learned twenty-state alphabet. It captures the tertiary interaction pattern around each residue — which residues are packed against it in space, regardless of where they are in sequence.

  · Accessible surface area quantifies burial. A residue with SASA near zero is packed into the hydrophobic core; one with SASA >100 Å² sits on the surface. Computed here via the Shrake–Rupley numerical algorithm with a 1.4 Å probe.

Ask how reliable the model is.

  · For AlphaFold models, the B-factor field carries pLDDT — the model's own estimate of local accuracy on a 0–100 scale. Regions with pLDDT<50 should be treated as essentially unmodeled; they often correspond to intrinsically disordered segments.

  · For experimental (PDB) structures, the B-factor (temperature factor) quantifies the positional spread of each atom in the crystal — a combination of thermal vibration and static disorder — in units of Å². High B-factors mark flexible loops or poorly resolved regions; low B-factors mark the rigid, well-ordered core.

  · PAE(i, j) answers: if I align the predicted and true structures on residue i, how far off (in Å) do I expect residue j to be? A block-diagonal PAE matrix with low values on the blocks and high values off-diagonal is the signature of a multi-domain protein with confidently predicted domains but uncertain inter-domain orientation.

Place it in context: what it resembles, what it is annotated as, and how it looks.

  · Structural nearest neighbors (via Foldseek easy-search vs the PDB). Reported per hit: target PDB id, E-value, and alignment TM-score. A TM-score above ~0.5 is the conventional threshold for 'same fold'.

  · Functional annotations link the protein to curated databases. InterPro entries identify conserved domains and families by matching the sequence against member-database signatures (Pfam, PROSITE, CDD, …). Gene Ontology (GO) terms describe molecular function, biological process, and cellular component in a controlled vocabulary. CATH places the structure in a hierarchical fold classification (Class/Architecture/Topology/Homologous-superfamily). The organism is the source species.

  · Plot images: a contact map (which residues are close in 3D, as an N×N binary image), a Ramachandran scatter (backbone torsion angles, revealing secondary-structure composition at a glance), and — for AlphaFold structures — a PAE heatmap (pairwise prediction confidence).

  · Structure ima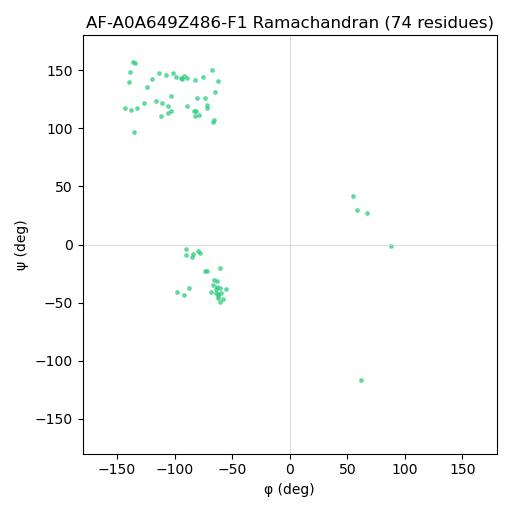ges are PyMOL renders from six orthogonal camera directions. Cartoon representation draws helices as coils and strands as arrows; sticks shows the backbone as bonds; surface shows the solvent-excluded envelope. Rainbow coloring maps sequence position to hue (blue→red, N→C); chain coloring assigns a distinct color per polypeptide.